Protein AF-X5V2D8-F1 (afdb_monomer_lite)

pLDDT: mean 76.4, std 17.8, range [39.47, 94.81]

Sequence (100 aa):
MTQAYIYGMTNAYSSIESGRERMASALIFIARNGHLPRAPIAVEGKDGLQFVDGSHRVVAWVTYREFTENQRKEVGAKEIDPAQAIWVVIQMSETDTDLT

Radius of gyration: 17.17 Å; chains: 1; bounding box: 41×34×56 Å

Secondary structure (DSSP, 8-state):
-HHHHHH----TTTT-THHHHHHHHHHHHHHHHSS-SS--EEEEETTEEEEEE-HHHHHHHHHHHT--HHHHHHTTPPPPPS----EEE----S------

Foldseek 3Di:
DLCCLVVVPDDPCNVPPCLVVLLVVLLLVCQAPQAGPDAFEWEQDPVGTDTPGCPSNVSSNVVNVPDDPVRSVVSVGDHHDPDYDHHYDYDDDPDDPDDD

Structure (mmCIF, N/CA/C/O backbone):
data_AF-X5V2D8-F1
#
_entry.id   AF-X5V2D8-F1
#
loop_
_atom_site.group_PDB
_atom_site.id
_atom_site.type_symbol
_atom_site.label_atom_id
_atom_site.label_alt_id
_atom_site.label_comp_id
_atom_site.label_asym_id
_atom_site.label_entity_id
_atom_site.label_seq_id
_atom_site.pdbx_PDB_ins_code
_atom_site.Cartn_x
_atom_site.Cartn_y
_atom_site.Cartn_z
_atom_site.occupancy
_atom_site.B_iso_or_equiv
_atom_site.auth_seq_id
_atom_site.auth_comp_id
_atom_site.auth_asym_id
_atom_site.auth_atom_id
_atom_site.pdbx_PDB_model_num
ATOM 1 N N . MET A 1 1 ? 11.806 8.166 -1.846 1.00 41.94 1 MET A N 1
ATOM 2 C CA . MET A 1 1 ? 10.428 8.428 -2.338 1.00 41.94 1 MET A CA 1
ATOM 3 C C . MET A 1 1 ? 9.362 8.181 -1.273 1.00 41.94 1 MET A C 1
ATOM 5 O O . MET A 1 1 ? 8.583 9.085 -1.017 1.00 41.94 1 MET A O 1
ATOM 9 N N . THR A 1 2 ? 9.357 7.031 -0.593 1.00 43.50 2 THR A N 1
ATOM 10 C 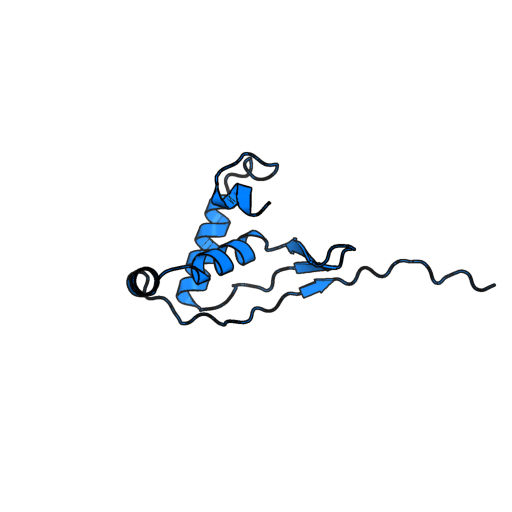CA . THR A 1 2 ? 8.403 6.702 0.490 1.00 43.50 2 THR A CA 1
ATOM 11 C C . THR A 1 2 ? 8.524 7.608 1.723 1.00 43.50 2 THR A C 1
ATOM 13 O O . THR A 1 2 ? 7.519 8.066 2.253 1.00 43.50 2 THR A O 1
ATOM 16 N N . GLN A 1 3 ? 9.753 7.967 2.118 1.00 39.47 3 GLN A N 1
ATOM 17 C CA . GLN A 1 3 ? 9.996 8.913 3.217 1.00 39.47 3 GLN A CA 1
ATOM 18 C C . GLN A 1 3 ? 9.405 10.310 2.969 1.00 39.47 3 GLN A C 1
ATOM 20 O O . GLN A 1 3 ? 8.971 10.956 3.909 1.00 39.47 3 GLN A O 1
ATOM 25 N N . ALA A 1 4 ? 9.335 10.783 1.724 1.00 44.28 4 ALA A N 1
ATOM 26 C CA . ALA A 1 4 ? 8.786 12.108 1.431 1.00 44.28 4 ALA A CA 1
ATOM 27 C C . ALA A 1 4 ? 7.270 12.186 1.684 1.00 44.28 4 ALA A C 1
ATOM 29 O O . ALA A 1 4 ? 6.783 13.187 2.200 1.00 44.28 4 ALA A O 1
ATOM 30 N N . TYR A 1 5 ? 6.538 11.103 1.400 1.00 44.88 5 TYR A N 1
ATOM 31 C CA . TYR A 1 5 ? 5.108 11.003 1.703 1.00 44.88 5 TYR A CA 1
ATOM 32 C C . TYR A 1 5 ? 4.830 10.878 3.204 1.00 44.88 5 TYR A C 1
ATOM 34 O O . TYR A 1 5 ? 3.862 11.454 3.689 1.00 44.88 5 TYR A O 1
ATOM 42 N N . ILE A 1 6 ? 5.684 10.150 3.930 1.00 50.56 6 ILE A N 1
ATOM 43 C CA . ILE A 1 6 ? 5.526 9.911 5.372 1.00 50.56 6 ILE A CA 1
ATOM 44 C C . ILE A 1 6 ? 5.959 11.134 6.200 1.00 50.56 6 ILE A C 1
ATOM 46 O O . ILE A 1 6 ? 5.298 11.470 7.177 1.00 50.56 6 ILE A O 1
ATOM 50 N N . TYR A 1 7 ? 7.029 11.827 5.799 1.00 50.12 7 TYR A N 1
ATOM 51 C CA . TYR A 1 7 ? 7.639 12.923 6.568 1.00 50.12 7 TYR A CA 1
ATOM 52 C C . TYR A 1 7 ? 7.377 14.325 5.997 1.00 50.12 7 TYR A C 1
ATOM 54 O O . TYR A 1 7 ? 7.932 15.299 6.495 1.00 50.12 7 TYR A O 1
ATOM 62 N N . GLY A 1 8 ? 6.563 14.457 4.944 1.00 43.75 8 GLY A N 1
ATOM 63 C CA . GLY A 1 8 ? 6.234 15.758 4.348 1.00 43.75 8 GLY A CA 1
ATOM 64 C C . GLY A 1 8 ? 7.420 16.482 3.701 1.00 43.75 8 GLY A C 1
ATOM 65 O O . GLY A 1 8 ? 7.360 17.693 3.507 1.00 43.75 8 GLY A O 1
ATOM 66 N N . MET A 1 9 ? 8.502 15.769 3.375 1.00 43.06 9 MET A N 1
ATOM 67 C CA . MET A 1 9 ? 9.669 16.360 2.719 1.00 43.06 9 MET A CA 1
ATOM 68 C C . MET A 1 9 ? 9.383 16.625 1.240 1.00 43.06 9 MET A C 1
ATOM 70 O O . MET A 1 9 ? 8.927 15.739 0.516 1.00 43.06 9 MET A O 1
ATOM 74 N N . THR A 1 10 ? 9.689 17.840 0.792 1.00 43.75 10 THR A N 1
ATOM 75 C CA . THR A 1 10 ? 9.474 18.305 -0.579 1.00 43.75 10 THR A CA 1
ATOM 76 C C . THR A 1 10 ? 10.232 17.424 -1.580 1.00 43.75 10 THR A C 1
ATOM 78 O O . THR A 1 10 ? 11.453 17.301 -1.511 1.00 43.75 10 THR A O 1
ATOM 81 N N . ASN A 1 11 ? 9.524 16.795 -2.519 1.00 51.06 11 ASN A N 1
ATOM 82 C CA . ASN A 1 11 ? 10.106 16.052 -3.642 1.00 51.06 11 ASN A CA 1
ATOM 83 C C . ASN A 1 11 ? 9.335 16.374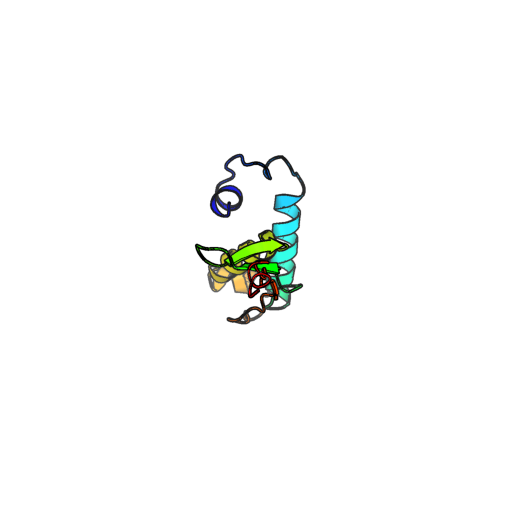 -4.937 1.00 51.06 11 ASN A C 1
ATOM 85 O O . ASN A 1 11 ? 8.345 17.095 -4.901 1.00 51.06 11 ASN A O 1
ATOM 89 N N . ALA A 1 12 ? 9.741 15.828 -6.088 1.00 43.47 12 ALA A N 1
ATOM 90 C CA . ALA A 1 12 ? 9.091 16.094 -7.383 1.00 43.47 12 ALA A CA 1
ATOM 91 C C . ALA A 1 12 ? 7.568 15.795 -7.442 1.00 43.47 12 ALA A C 1
ATOM 93 O O . ALA A 1 12 ? 6.916 16.156 -8.416 1.00 43.47 12 ALA A O 1
ATOM 94 N N . TYR A 1 13 ? 6.999 15.158 -6.412 1.00 43.28 13 TYR A N 1
ATOM 95 C CA . TYR A 1 13 ? 5.577 14.846 -6.268 1.00 43.28 13 TYR A CA 1
ATOM 96 C C . TYR A 1 13 ? 4.879 15.608 -5.128 1.00 43.28 13 TYR A C 1
ATOM 98 O O . TYR A 1 13 ? 3.655 15.540 -5.030 1.00 43.28 13 TYR A O 1
ATOM 106 N N . SER A 1 14 ? 5.601 16.353 -4.279 1.00 45.81 14 SER A N 1
ATOM 107 C CA . SER A 1 14 ? 4.991 17.214 -3.249 1.00 45.81 14 SER A CA 1
ATOM 108 C C . SER A 1 14 ? 4.329 18.464 -3.836 1.00 45.81 14 SER A C 1
ATOM 110 O O . SER A 1 14 ? 3.581 19.139 -3.142 1.00 45.81 14 SER A O 1
ATOM 112 N N . SER A 1 15 ? 4.590 18.765 -5.110 1.00 43.41 15 SER A N 1
ATOM 113 C CA . SER A 1 15 ? 3.873 19.763 -5.911 1.00 43.41 15 SER A CA 1
ATOM 114 C C . SER A 1 15 ? 2.524 19.260 -6.445 1.00 43.41 15 SER A C 1
ATOM 116 O O . SER A 1 15 ? 1.793 20.030 -7.060 1.00 43.41 15 SER A O 1
ATOM 118 N N . ILE A 1 16 ? 2.173 17.986 -6.225 1.00 52.19 16 ILE A N 1
ATOM 119 C CA . ILE A 1 16 ? 0.902 17.413 -6.669 1.00 52.19 16 ILE A CA 1
ATOM 120 C C . ILE A 1 16 ? -0.037 17.317 -5.464 1.00 52.19 16 ILE A C 1
ATOM 122 O O . ILE A 1 16 ? -0.010 16.337 -4.717 1.00 52.19 16 ILE A O 1
ATOM 126 N N . GLU A 1 17 ? -0.896 18.323 -5.307 1.00 52.62 17 GLU A N 1
ATOM 127 C CA . GLU A 1 17 ? -1.972 18.414 -4.301 1.00 52.62 17 GLU A CA 1
ATOM 128 C C . GLU A 1 17 ? -2.750 17.088 -4.113 1.00 52.62 17 GLU A C 1
ATOM 130 O O . GLU A 1 17 ? -3.050 16.683 -2.991 1.00 52.62 17 GLU A O 1
ATOM 135 N N . SER A 1 18 ? -2.953 16.313 -5.188 1.00 67.00 18 SER A N 1
ATOM 136 C CA . SER A 1 18 ? -3.687 15.035 -5.161 1.00 67.00 18 SER A CA 1
ATOM 137 C C . SER A 1 18 ? -2.919 13.832 -4.591 1.00 67.00 18 SER A C 1
ATOM 139 O O . SER A 1 18 ? -3.459 12.728 -4.500 1.00 67.00 18 SER A O 1
ATOM 141 N N . GLY A 1 19 ? -1.636 13.966 -4.238 1.00 69.38 19 GLY A N 1
ATOM 142 C CA . GLY A 1 19 ? -0.838 12.859 -3.695 1.00 69.38 19 GLY A CA 1
ATOM 143 C C . GLY A 1 19 ? -1.361 12.355 -2.346 1.00 69.38 19 GLY A C 1
ATOM 144 O O . GLY A 1 19 ? -1.550 11.150 -2.157 1.00 69.38 19 GLY A O 1
ATOM 145 N N . ARG A 1 20 ? -1.651 13.288 -1.432 1.00 77.38 20 ARG A N 1
ATOM 146 C CA . ARG A 1 20 ? -2.201 12.992 -0.101 1.00 77.38 20 ARG A CA 1
ATOM 147 C C . ARG A 1 20 ? -3.609 12.404 -0.200 1.00 77.38 20 ARG A C 1
ATOM 149 O O . ARG A 1 20 ? -3.898 11.407 0.455 1.00 77.38 20 ARG A O 1
ATOM 156 N N . GLU A 1 21 ? -4.454 12.973 -1.053 1.00 83.94 21 GLU A N 1
ATOM 157 C CA . GLU A 1 21 ? -5.828 12.505 -1.271 1.00 83.94 21 GLU A CA 1
ATOM 158 C C . GLU A 1 21 ? -5.867 11.090 -1.855 1.00 83.94 21 GLU A C 1
ATOM 160 O O . GLU A 1 21 ? -6.624 10.242 -1.382 1.00 83.94 21 GLU A O 1
ATOM 165 N N . ARG A 1 22 ? -4.997 10.788 -2.829 1.00 83.69 22 ARG A N 1
ATOM 166 C CA . ARG A 1 22 ? -4.880 9.439 -3.405 1.00 83.69 22 ARG A CA 1
ATOM 167 C C . ARG A 1 22 ? -4.426 8.406 -2.379 1.00 83.69 22 ARG A C 1
ATOM 169 O O . ARG A 1 22 ? -4.946 7.293 -2.375 1.00 83.69 22 ARG A O 1
ATOM 176 N N . MET A 1 23 ? -3.491 8.764 -1.498 1.00 85.75 23 MET A N 1
ATOM 177 C CA . MET A 1 23 ? -3.078 7.885 -0.401 1.00 85.75 23 MET A CA 1
ATOM 178 C C . MET A 1 23 ? -4.220 7.661 0.597 1.00 85.75 23 MET A C 1
ATOM 180 O O . MET A 1 23 ? -4.504 6.515 0.937 1.00 85.75 23 MET A O 1
ATOM 184 N N . ALA A 1 24 ? -4.898 8.727 1.035 1.00 86.75 24 ALA A N 1
ATOM 185 C CA . ALA A 1 24 ? -6.018 8.631 1.971 1.00 86.75 24 ALA A CA 1
ATOM 186 C C . ALA A 1 24 ? -7.162 7.775 1.402 1.00 86.75 24 ALA A C 1
ATOM 188 O O . ALA A 1 24 ? -7.683 6.896 2.084 1.00 86.75 24 ALA A O 1
ATOM 189 N N . SER A 1 25 ? -7.495 7.971 0.125 1.00 90.50 25 SER A N 1
ATOM 190 C CA . SER A 1 25 ? -8.492 7.168 -0.587 1.00 90.50 25 SER A CA 1
ATOM 191 C C . SER A 1 25 ? -8.101 5.686 -0.651 1.00 90.50 25 SER A C 1
ATOM 193 O O . SER A 1 25 ? -8.904 4.813 -0.311 1.00 90.50 25 SER A O 1
ATOM 195 N N . ALA A 1 26 ? -6.842 5.383 -0.994 1.00 91.69 26 ALA A N 1
ATOM 196 C CA . ALA A 1 26 ? -6.338 4.011 -0.992 1.00 91.69 26 ALA A CA 1
ATOM 197 C C . ALA A 1 26 ? -6.394 3.377 0.408 1.00 91.69 26 ALA A C 1
ATOM 199 O O . ALA A 1 26 ? -6.801 2.225 0.537 1.00 91.69 26 ALA A O 1
ATOM 200 N N . LEU A 1 27 ? -6.048 4.128 1.456 1.00 89.81 27 LEU A N 1
ATOM 201 C CA . LEU A 1 27 ? -6.091 3.656 2.840 1.00 89.81 27 LEU A CA 1
ATOM 202 C C . LEU A 1 27 ? -7.522 3.320 3.286 1.00 89.81 27 LEU A C 1
ATOM 204 O O . LEU A 1 27 ? -7.745 2.258 3.863 1.00 89.81 27 LEU A O 1
ATOM 208 N N . ILE A 1 28 ? -8.503 4.169 2.956 1.00 90.69 28 ILE A N 1
ATOM 209 C CA . ILE A 1 28 ? -9.927 3.903 3.230 1.00 90.69 28 ILE A CA 1
ATOM 210 C C . ILE A 1 28 ? -10.383 2.625 2.518 1.00 90.69 28 ILE A C 1
ATOM 212 O O . ILE A 1 28 ? -11.088 1.804 3.109 1.00 90.69 28 ILE A O 1
ATOM 216 N N . PHE A 1 29 ? -9.989 2.440 1.256 1.00 93.06 29 PHE A N 1
ATOM 217 C CA . PHE A 1 29 ? -10.326 1.226 0.517 1.00 93.06 29 PHE A CA 1
ATOM 218 C C . PHE A 1 29 ? -9.739 -0.019 1.191 1.00 93.06 29 PHE A C 1
ATOM 220 O O . PHE A 1 29 ? -10.462 -0.994 1.399 1.00 93.06 29 PHE A O 1
ATOM 227 N N . ILE A 1 30 ? -8.455 0.016 1.551 1.00 92.00 30 ILE A N 1
ATOM 228 C CA . ILE A 1 30 ? -7.752 -1.113 2.174 1.00 92.00 30 ILE A CA 1
ATOM 229 C C . ILE A 1 30 ? -8.384 -1.455 3.522 1.00 92.00 30 ILE A C 1
ATOM 231 O O . ILE A 1 30 ? -8.671 -2.621 3.766 1.00 92.00 30 ILE A O 1
ATOM 235 N N . ALA A 1 31 ? -8.696 -0.460 4.354 1.00 89.25 31 ALA A N 1
ATOM 236 C CA . ALA A 1 31 ? -9.362 -0.686 5.635 1.00 89.25 31 ALA A CA 1
ATOM 237 C C . ALA A 1 31 ? -10.698 -1.435 5.477 1.00 89.25 31 ALA A C 1
ATOM 239 O O . ALA A 1 31 ? -11.029 -2.310 6.273 1.00 89.25 31 ALA A O 1
ATOM 240 N N . ARG A 1 32 ? -11.457 -1.132 4.417 1.00 89.50 32 ARG A N 1
ATOM 241 C CA . ARG A 1 32 ? -12.775 -1.735 4.157 1.00 89.50 32 ARG A CA 1
ATOM 242 C C . ARG A 1 32 ? -12.719 -3.108 3.493 1.00 89.50 32 ARG A C 1
ATOM 244 O O . ARG A 1 32 ? -13.672 -3.875 3.624 1.00 89.50 32 ARG A O 1
ATOM 251 N N . ASN A 1 33 ? -11.655 -3.404 2.750 1.00 91.50 33 ASN A N 1
ATOM 252 C CA . ASN A 1 33 ? -11.604 -4.576 1.871 1.00 91.50 33 ASN A CA 1
ATOM 253 C C . ASN A 1 33 ? -10.484 -5.565 2.210 1.00 91.50 33 ASN A C 1
ATOM 255 O O . ASN A 1 33 ? -10.571 -6.716 1.804 1.00 91.50 33 ASN A O 1
ATOM 259 N N . GLY A 1 34 ? -9.463 -5.148 2.958 1.00 90.25 34 GLY A N 1
ATOM 260 C CA . GLY A 1 34 ? -8.316 -5.980 3.325 1.00 90.25 34 GLY A CA 1
ATOM 261 C C . GLY A 1 34 ? -7.255 -6.124 2.228 1.00 90.25 34 GLY A C 1
ATOM 262 O O . GLY A 1 34 ? -6.226 -6.743 2.465 1.00 90.25 34 GLY A O 1
ATOM 263 N N . HIS A 1 35 ? -7.453 -5.541 1.043 1.00 92.12 35 HIS A N 1
ATOM 264 C CA . HIS A 1 35 ? -6.529 -5.668 -0.088 1.00 92.12 35 HIS A CA 1
ATOM 265 C C . HIS A 1 35 ? -6.402 -4.368 -0.891 1.00 92.12 35 HIS A C 1
ATOM 267 O O . HIS A 1 35 ? -7.181 -3.422 -0.733 1.00 92.12 35 HIS A O 1
ATOM 273 N N . LEU A 1 36 ? -5.409 -4.318 -1.780 1.00 93.31 36 LEU A N 1
ATOM 274 C CA . LEU A 1 36 ? -5.208 -3.205 -2.700 1.00 93.31 36 LEU A CA 1
ATOM 275 C C . LEU A 1 36 ? -6.358 -3.115 -3.721 1.00 93.31 36 LEU A C 1
ATOM 277 O O . LEU A 1 36 ? -6.798 -4.142 -4.238 1.00 93.31 36 LEU A O 1
ATOM 281 N N . PRO A 1 37 ? -6.811 -1.904 -4.099 1.00 90.75 37 PRO A N 1
ATOM 282 C CA . PRO A 1 37 ? -7.888 -1.735 -5.084 1.00 90.75 37 PRO A CA 1
ATOM 283 C C . PRO A 1 37 ? -7.512 -2.216 -6.493 1.00 90.75 37 PRO A C 1
ATOM 285 O O . PRO A 1 37 ? -8.380 -2.550 -7.293 1.00 90.75 37 PRO A O 1
ATOM 288 N N . ARG A 1 38 ? -6.214 -2.241 -6.809 1.00 92.94 38 ARG A N 1
ATOM 289 C CA . ARG A 1 38 ? -5.642 -2.800 -8.038 1.00 92.94 38 ARG A CA 1
ATOM 290 C C . ARG A 1 38 ? -4.174 -3.132 -7.781 1.00 92.94 38 ARG A C 1
ATOM 292 O O . ARG A 1 38 ? -3.536 -2.430 -6.990 1.00 92.94 38 ARG A O 1
ATOM 299 N N . ALA A 1 39 ? -3.637 -4.132 -8.478 1.00 93.75 39 ALA A N 1
ATOM 300 C CA . ALA A 1 39 ? -2.214 -4.462 -8.429 1.00 93.75 39 ALA A CA 1
ATOM 301 C C . ALA A 1 39 ? -1.348 -3.239 -8.825 1.00 93.75 39 ALA A C 1
ATOM 303 O O . ALA A 1 39 ? -1.696 -2.536 -9.786 1.00 93.75 39 ALA A O 1
ATOM 304 N N . PRO A 1 40 ? -0.271 -2.923 -8.085 1.00 94.25 40 PRO A N 1
ATOM 305 C CA . PRO A 1 40 ? 0.753 -1.977 -8.518 1.00 94.25 40 PRO A CA 1
ATOM 306 C C . PRO A 1 40 ? 1.524 -2.536 -9.713 1.00 94.25 40 PRO A C 1
ATOM 308 O O . PRO A 1 40 ? 1.559 -3.751 -9.917 1.00 94.25 40 PRO A O 1
ATOM 311 N N . ILE A 1 41 ? 2.177 -1.649 -10.459 1.00 93.19 41 ILE A N 1
ATOM 312 C CA . ILE A 1 41 ? 3.061 -2.033 -11.558 1.00 93.19 41 ILE A CA 1
ATOM 313 C C . ILE A 1 41 ? 4.493 -1.719 -11.156 1.00 93.19 41 ILE A C 1
ATOM 315 O O . ILE A 1 41 ? 4.804 -0.584 -10.784 1.00 93.19 41 ILE A O 1
ATOM 319 N N . ALA A 1 42 ? 5.353 -2.723 -11.250 1.00 92.94 42 ALA A N 1
ATOM 320 C CA . ALA A 1 42 ? 6.782 -2.590 -11.061 1.00 92.94 42 ALA A CA 1
ATOM 321 C C . ALA A 1 42 ? 7.535 -3.000 -12.326 1.00 92.94 42 ALA A C 1
ATOM 323 O O . ALA A 1 42 ? 7.068 -3.824 -13.110 1.00 92.94 42 ALA A O 1
ATOM 324 N N . VAL A 1 43 ? 8.715 -2.425 -12.501 1.00 91.00 43 VAL A N 1
ATOM 325 C CA . VAL A 1 43 ? 9.726 -2.896 -13.445 1.00 91.00 43 VAL A CA 1
ATOM 326 C C . VAL A 1 43 ? 10.850 -3.545 -12.652 1.00 91.00 43 VAL A C 1
ATOM 328 O O . VAL A 1 43 ? 11.178 -3.093 -11.549 1.00 91.00 43 VAL A O 1
ATOM 331 N N . GLU A 1 44 ? 11.427 -4.609 -13.194 1.00 88.06 44 GLU A N 1
ATOM 332 C CA . GLU A 1 44 ? 12.648 -5.184 -12.640 1.00 88.06 44 GLU A CA 1
ATOM 333 C C . GLU A 1 44 ? 13.853 -4.363 -13.110 1.00 88.06 44 GLU A C 1
ATOM 335 O O . GLU A 1 44 ? 14.094 -4.211 -14.305 1.00 88.06 44 GLU A O 1
ATOM 340 N N . GLY A 1 45 ? 14.578 -3.781 -12.156 1.00 81.62 45 GLY A N 1
ATOM 341 C CA . GLY A 1 45 ? 15.833 -3.078 -12.391 1.00 81.62 45 GLY A CA 1
ATOM 342 C C . GLY A 1 45 ? 17.010 -3.803 -11.741 1.00 81.62 45 GLY A C 1
ATOM 343 O O . GLY A 1 45 ? 16.842 -4.790 -11.028 1.00 81.62 45 GLY A O 1
ATOM 344 N N . LYS A 1 46 ? 18.221 -3.268 -11.936 1.00 79.44 46 LYS A N 1
ATOM 345 C CA . LYS A 1 46 ? 19.465 -3.851 -11.393 1.00 79.44 46 LYS A CA 1
ATOM 346 C C . LYS A 1 46 ? 19.464 -4.002 -9.865 1.00 79.44 46 LYS A C 1
ATOM 348 O O . LYS A 1 46 ? 20.064 -4.938 -9.353 1.00 79.44 46 LYS A O 1
ATOM 353 N N . ASP A 1 47 ? 18.768 -3.107 -9.166 1.00 83.56 47 ASP A N 1
ATOM 354 C CA . ASP A 1 47 ? 18.710 -3.056 -7.698 1.00 83.56 47 ASP A CA 1
ATOM 355 C C . ASP A 1 47 ? 17.402 -3.644 -7.128 1.00 83.56 47 ASP A C 1
ATOM 357 O O . ASP A 1 47 ? 17.076 -3.439 -5.958 1.00 83.56 47 ASP A O 1
ATOM 361 N N . GLY A 1 48 ? 16.621 -4.346 -7.958 1.00 85.69 48 GLY A N 1
ATOM 362 C CA . GLY A 1 48 ? 15.332 -4.938 -7.597 1.00 85.69 48 GLY A CA 1
ATOM 363 C C . GLY A 1 48 ? 14.131 -4.242 -8.240 1.00 85.69 48 GLY A C 1
ATOM 364 O O . GLY A 1 48 ? 14.236 -3.596 -9.284 1.00 85.69 48 GLY A O 1
ATOM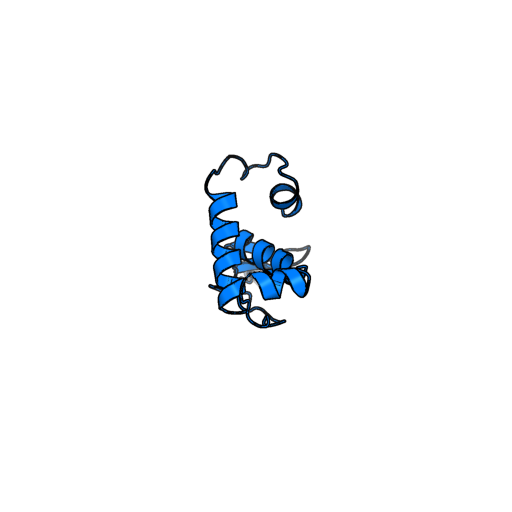 365 N N . LEU A 1 49 ? 12.955 -4.400 -7.625 1.00 87.19 49 LEU A N 1
ATOM 366 C CA . LEU A 1 49 ? 11.692 -3.901 -8.173 1.00 87.19 49 LEU A CA 1
ATOM 367 C C . LEU A 1 49 ? 11.522 -2.394 -7.954 1.00 87.19 49 LEU A C 1
ATOM 369 O O . LEU A 1 49 ? 11.551 -1.904 -6.824 1.00 87.19 49 LEU A O 1
ATOM 373 N N . GLN A 1 50 ? 11.248 -1.669 -9.036 1.00 89.00 50 GLN A N 1
ATOM 374 C CA . GLN A 1 50 ? 10.908 -0.249 -9.004 1.00 89.00 50 GLN A CA 1
ATOM 375 C C . GLN A 1 50 ? 9.448 -0.052 -9.409 1.00 89.00 50 GLN A C 1
ATOM 377 O O . GLN A 1 50 ? 9.050 -0.393 -10.520 1.00 89.00 50 GLN A O 1
ATOM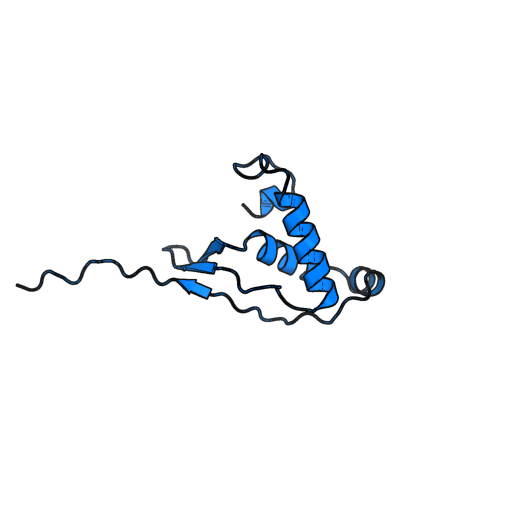 382 N N . PHE A 1 51 ? 8.633 0.513 -8.517 1.00 89.00 51 PHE A N 1
ATOM 383 C CA . PHE A 1 51 ? 7.231 0.803 -8.824 1.00 89.00 51 PHE A CA 1
ATOM 384 C C . PHE A 1 51 ? 7.108 1.985 -9.789 1.00 89.00 51 PHE A C 1
ATOM 386 O O . PHE A 1 51 ? 7.508 3.103 -9.460 1.00 89.00 51 PHE A O 1
ATOM 393 N N . VAL A 1 52 ? 6.500 1.735 -10.949 1.00 90.06 52 VAL A N 1
ATOM 394 C CA . VAL A 1 52 ? 6.195 2.746 -11.977 1.00 90.06 52 VAL A CA 1
ATOM 395 C C . VAL A 1 52 ? 4.746 3.228 -11.898 1.00 90.06 52 VAL A C 1
ATOM 397 O O . VAL A 1 52 ? 4.451 4.353 -12.289 1.00 90.06 52 VAL A O 1
ATOM 400 N N . ASP A 1 53 ? 3.847 2.418 -11.329 1.00 89.81 53 ASP A N 1
ATOM 401 C CA . ASP A 1 53 ? 2.481 2.817 -10.986 1.00 89.81 53 ASP A CA 1
ATOM 402 C C . ASP A 1 53 ? 2.036 2.194 -9.655 1.00 89.81 53 ASP A C 1
ATOM 404 O O . ASP A 1 53 ? 2.394 1.073 -9.294 1.00 89.81 53 ASP A O 1
ATOM 408 N N . GLY A 1 54 ? 1.197 2.927 -8.925 1.00 90.69 54 GLY A N 1
ATOM 409 C CA . GLY A 1 54 ? 0.581 2.446 -7.694 1.00 90.69 54 GLY A CA 1
ATOM 410 C C . GLY A 1 54 ? 1.425 2.615 -6.437 1.00 90.69 54 GLY A C 1
ATOM 411 O O . GLY A 1 54 ? 1.045 2.089 -5.396 1.00 90.69 54 GLY A O 1
ATOM 412 N N . SER A 1 55 ? 2.503 3.399 -6.467 1.00 90.44 55 SER A N 1
ATOM 413 C CA . SER A 1 55 ? 3.359 3.618 -5.291 1.00 90.44 55 SER A CA 1
ATOM 414 C C . SER A 1 55 ? 2.574 4.127 -4.073 1.00 90.44 55 SER A C 1
ATOM 416 O O . SER A 1 55 ? 2.771 3.638 -2.969 1.00 90.44 55 SER A O 1
ATOM 418 N N . HIS A 1 56 ? 1.602 5.027 -4.257 1.00 88.44 56 HIS A N 1
ATOM 419 C CA . HIS A 1 56 ? 0.731 5.502 -3.169 1.00 88.44 56 HIS A CA 1
ATOM 420 C C . HIS A 1 56 ? -0.149 4.391 -2.563 1.00 88.44 56 HIS A C 1
ATOM 422 O O . HIS A 1 56 ? -0.413 4.417 -1.364 1.00 88.44 56 HIS A O 1
ATOM 428 N N . ARG A 1 57 ? -0.575 3.403 -3.366 1.00 92.12 57 ARG A N 1
ATOM 429 C CA . ARG A 1 57 ? -1.330 2.226 -2.900 1.00 92.12 57 ARG A CA 1
ATOM 430 C C . ARG A 1 57 ? -0.444 1.323 -2.047 1.00 92.12 57 ARG A C 1
ATOM 432 O O . ARG A 1 57 ? -0.862 0.909 -0.972 1.00 92.12 57 ARG A O 1
ATOM 439 N N . VAL A 1 58 ? 0.788 1.078 -2.498 1.00 91.69 58 VAL A N 1
ATOM 440 C CA . VAL A 1 58 ? 1.786 0.306 -1.740 1.00 91.69 58 VAL A CA 1
ATOM 441 C C . VAL A 1 58 ? 2.078 0.983 -0.404 1.00 91.69 58 VAL A C 1
ATOM 443 O O . VAL A 1 58 ? 2.017 0.335 0.636 1.00 91.69 58 VAL A O 1
ATOM 446 N N . VAL A 1 59 ? 2.321 2.298 -0.414 1.00 90.00 59 VAL A N 1
ATOM 447 C CA . VAL A 1 59 ? 2.553 3.065 0.817 1.00 90.00 59 VAL A CA 1
ATOM 448 C C . VAL A 1 59 ? 1.346 2.984 1.749 1.00 90.00 59 VAL A C 1
ATOM 450 O O . VAL A 1 59 ? 1.528 2.676 2.920 1.00 90.00 59 VAL A O 1
ATOM 453 N N . ALA A 1 60 ? 0.122 3.174 1.247 1.00 90.19 60 ALA A N 1
ATOM 454 C CA . ALA A 1 60 ? -1.088 3.056 2.062 1.00 90.19 60 ALA A CA 1
ATOM 455 C C . ALA A 1 60 ? -1.237 1.666 2.709 1.00 90.19 60 ALA A C 1
ATOM 457 O O . ALA A 1 60 ? -1.604 1.577 3.879 1.00 90.19 60 ALA A O 1
ATOM 458 N N . TRP A 1 61 ? -0.917 0.591 1.983 1.00 90.19 61 TRP A N 1
ATOM 459 C CA . TRP A 1 61 ? -0.969 -0.773 2.516 1.00 90.19 61 TRP A CA 1
ATOM 460 C C . TRP A 1 61 ? 0.067 -1.011 3.609 1.00 90.19 61 TRP A C 1
ATOM 462 O O . TRP A 1 61 ? -0.285 -1.516 4.67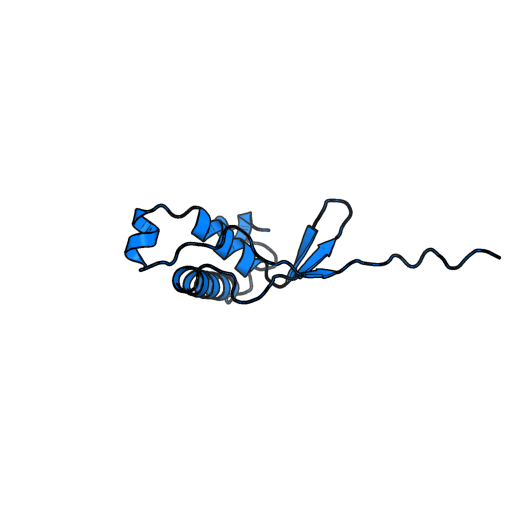2 1.00 90.19 61 TRP A O 1
ATOM 472 N N . VAL A 1 62 ? 1.316 -0.586 3.390 1.00 89.31 62 VAL A N 1
ATOM 473 C CA . VAL A 1 62 ? 2.367 -0.666 4.415 1.00 89.31 62 VAL A CA 1
ATOM 474 C C . VAL A 1 62 ? 1.960 0.141 5.647 1.00 89.31 62 VAL A C 1
ATOM 476 O O . VAL A 1 62 ? 1.972 -0.391 6.749 1.00 89.31 62 VAL A O 1
ATOM 479 N N . THR A 1 63 ? 1.508 1.386 5.473 1.00 87.31 63 THR A N 1
ATOM 480 C CA . THR A 1 63 ? 1.048 2.232 6.584 1.00 87.31 63 THR A CA 1
ATOM 481 C C . THR A 1 63 ? -0.075 1.574 7.381 1.00 87.31 63 THR A C 1
ATOM 483 O O . THR A 1 63 ? -0.027 1.566 8.606 1.00 87.31 63 THR A O 1
ATOM 486 N N . TYR A 1 64 ? -1.073 1.000 6.712 1.00 85.75 64 TYR A N 1
ATOM 487 C CA . TYR A 1 64 ? -2.187 0.355 7.398 1.00 85.75 64 TYR A CA 1
ATOM 488 C C . TYR A 1 64 ? -1.772 -0.959 8.092 1.00 85.75 64 TYR A C 1
ATOM 490 O O . TYR A 1 64 ? -2.325 -1.305 9.138 1.00 85.75 64 TYR A O 1
ATOM 498 N N . ARG A 1 65 ? -0.785 -1.701 7.567 1.00 84.56 65 ARG A N 1
ATOM 499 C CA . ARG A 1 65 ? -0.242 -2.888 8.255 1.00 84.56 65 ARG A CA 1
ATOM 500 C C . ARG A 1 65 ? 0.365 -2.547 9.610 1.00 84.56 65 ARG A C 1
ATOM 502 O O . ARG A 1 65 ? 0.141 -3.297 10.559 1.00 84.56 65 ARG A O 1
ATOM 509 N N . GLU A 1 66 ? 1.020 -1.397 9.700 1.00 86.12 66 GLU A N 1
ATOM 510 C CA . GLU A 1 66 ? 1.616 -0.879 10.934 1.00 86.12 66 GLU A CA 1
ATOM 511 C C . GLU A 1 66 ? 0.586 -0.314 11.930 1.00 86.12 66 GLU A C 1
ATOM 513 O O . GLU A 1 66 ? 0.949 0.057 13.045 1.00 86.12 66 GLU A O 1
ATOM 518 N N . PHE A 1 67 ? -0.707 -0.246 11.578 1.00 84.69 67 PHE A N 1
ATOM 519 C CA . PHE A 1 67 ? -1.731 0.172 12.537 1.00 84.69 67 PHE A CA 1
ATOM 520 C C . PHE A 1 67 ? -1.823 -0.815 13.699 1.00 84.69 67 PHE A C 1
ATOM 522 O O . PHE A 1 67 ? -1.764 -2.033 13.531 1.00 84.69 67 PHE A O 1
ATOM 529 N N . THR A 1 68 ? -2.040 -0.280 14.893 1.00 84.19 68 THR A N 1
ATOM 530 C CA . THR A 1 68 ? -2.345 -1.077 16.081 1.00 84.19 68 THR A CA 1
ATOM 531 C C . THR A 1 68 ? -3.726 -1.723 15.963 1.00 84.19 68 THR A C 1
ATOM 533 O O . THR A 1 68 ? -4.586 -1.292 15.189 1.00 84.19 68 THR A O 1
ATOM 536 N N . GLU A 1 69 ? -3.976 -2.753 16.770 1.00 81.00 69 GLU A N 1
ATOM 537 C CA . GLU A 1 69 ? -5.291 -3.399 16.827 1.00 81.00 69 GLU A CA 1
ATOM 538 C C . GLU A 1 69 ? -6.406 -2.410 17.208 1.00 81.00 69 GLU A C 1
ATOM 540 O O . GLU A 1 69 ? -7.493 -2.456 16.635 1.00 81.00 69 GLU A O 1
ATOM 545 N N . ASN A 1 70 ? -6.116 -1.459 18.102 1.00 83.69 70 ASN A N 1
ATOM 546 C CA . ASN A 1 70 ? -7.063 -0.415 18.503 1.00 83.69 70 ASN A CA 1
ATOM 547 C C . ASN A 1 70 ? -7.428 0.504 17.327 1.00 83.69 70 ASN A C 1
ATOM 549 O O . ASN A 1 70 ? -8.608 0.703 17.056 1.00 83.69 70 ASN A O 1
ATOM 553 N N . GLN A 1 71 ? -6.435 0.976 16.566 1.00 82.88 71 GLN A N 1
ATOM 554 C CA . GLN A 1 71 ? -6.670 1.814 15.380 1.00 82.88 71 GLN A CA 1
ATOM 555 C C . GLN A 1 71 ? -7.484 1.084 14.303 1.00 82.88 71 GLN A C 1
ATOM 557 O O . GLN A 1 71 ? -8.327 1.686 13.641 1.00 82.88 71 GLN A O 1
ATOM 562 N N . ARG A 1 72 ? -7.266 -0.226 14.128 1.00 79.25 72 ARG A N 1
ATOM 563 C CA . ARG A 1 72 ? -8.061 -1.041 13.195 1.00 79.25 72 ARG A CA 1
ATOM 564 C C . ARG A 1 72 ? -9.501 -1.244 13.681 1.00 79.25 72 ARG A C 1
ATOM 566 O O . ARG A 1 72 ? -10.427 -1.175 12.875 1.00 79.25 72 ARG A O 1
ATOM 573 N N . LYS A 1 73 ? -9.718 -1.431 14.987 1.00 79.62 73 LYS A N 1
ATOM 574 C CA . LYS A 1 73 ? -11.069 -1.548 15.567 1.00 79.62 73 LYS A CA 1
ATOM 575 C C . LYS A 1 73 ? -11.891 -0.273 15.380 1.00 79.62 73 LYS A C 1
ATOM 577 O O . LYS A 1 73 ? -13.051 -0.366 14.988 1.00 79.62 73 LYS A O 1
ATOM 582 N N . GLU A 1 74 ? -11.292 0.898 15.591 1.00 79.00 74 GLU A N 1
ATOM 583 C CA . GLU A 1 74 ? -11.972 2.197 15.449 1.00 79.00 74 GLU A CA 1
ATOM 584 C C . GLU A 1 74 ? -12.521 2.445 14.039 1.00 79.00 74 GLU A C 1
ATOM 586 O O . GLU A 1 74 ? -13.564 3.076 13.884 1.00 79.00 74 GLU A O 1
ATOM 591 N N . VAL A 1 75 ? -11.857 1.917 13.007 1.00 73.31 75 VAL A N 1
ATOM 592 C CA . VAL A 1 75 ? -12.263 2.119 11.607 1.00 73.31 75 VAL A CA 1
ATOM 593 C C . VAL A 1 75 ? -13.065 0.945 11.026 1.00 73.31 75 VAL A C 1
ATOM 595 O O . VAL A 1 75 ? -13.314 0.917 9.820 1.00 73.31 75 VAL A O 1
ATOM 598 N N . GLY A 1 76 ? -13.496 -0.008 11.868 1.00 73.12 76 GLY A N 1
ATOM 599 C CA . GLY A 1 76 ? -14.303 -1.168 11.460 1.00 73.12 76 GLY A CA 1
ATOM 600 C C . GLY A 1 76 ? -13.586 -2.064 10.450 1.00 73.12 76 GLY A C 1
ATOM 601 O O . GLY A 1 76 ? -14.195 -2.568 9.505 1.00 73.12 76 GLY A O 1
ATOM 602 N N . ALA A 1 77 ? -12.270 -2.165 10.595 1.00 73.81 77 ALA A N 1
ATOM 603 C CA . ALA A 1 77 ? -11.404 -2.585 9.519 1.00 73.81 77 ALA A CA 1
ATOM 604 C C . ALA A 1 77 ? -11.361 -4.107 9.344 1.00 73.81 77 ALA A C 1
ATOM 606 O O . ALA A 1 77 ? -11.395 -4.861 10.318 1.00 73.81 77 ALA A O 1
ATOM 607 N N . LYS A 1 78 ? -11.257 -4.563 8.094 1.00 77.69 78 LYS A N 1
ATOM 608 C CA . LYS A 1 78 ? -11.108 -5.988 7.787 1.00 77.69 78 LYS A CA 1
ATOM 609 C C . LYS A 1 78 ? -9.690 -6.476 8.070 1.00 77.69 78 LYS A C 1
ATOM 611 O O . LYS A 1 78 ? -8.727 -5.700 8.065 1.00 77.69 78 LYS A O 1
ATOM 616 N N . GLU A 1 79 ? -9.579 -7.787 8.276 1.00 83.12 79 GLU A N 1
ATOM 617 C CA . GLU A 1 79 ? -8.296 -8.481 8.246 1.00 83.12 79 GLU A CA 1
ATOM 618 C C . GLU A 1 79 ? -7.600 -8.209 6.908 1.00 83.12 79 GLU A C 1
ATOM 620 O O . GLU A 1 79 ? -8.242 -8.161 5.855 1.00 83.12 79 GLU A O 1
ATOM 625 N N . ILE A 1 80 ? -6.295 -7.949 6.968 1.00 83.94 80 ILE A N 1
ATOM 626 C CA . ILE A 1 80 ? -5.510 -7.645 5.779 1.00 83.94 80 ILE A CA 1
ATOM 627 C C . ILE A 1 80 ? -5.062 -8.944 5.124 1.00 83.94 80 ILE A C 1
ATOM 629 O O . ILE A 1 80 ? -4.601 -9.855 5.809 1.00 83.94 80 ILE A O 1
ATOM 633 N N . ASP A 1 81 ? -5.114 -8.990 3.799 1.00 85.62 81 ASP A N 1
ATOM 634 C CA . ASP A 1 81 ? -4.426 -10.029 3.052 1.00 85.62 81 ASP A CA 1
ATOM 635 C C . ASP A 1 81 ? -2.907 -9.776 3.154 1.00 85.62 81 ASP A C 1
ATOM 637 O O . ASP A 1 81 ? -2.422 -8.720 2.707 1.00 85.62 81 ASP A O 1
ATOM 641 N N . PRO A 1 82 ? -2.148 -10.699 3.781 1.00 84.31 82 PRO A N 1
ATOM 642 C CA . PRO A 1 82 ? -0.715 -10.536 3.996 1.00 84.31 82 PRO A CA 1
ATOM 643 C C . PRO A 1 82 ? 0.081 -10.508 2.687 1.00 84.31 82 PRO A C 1
ATOM 645 O O . PRO A 1 82 ? 1.220 -10.033 2.690 1.00 84.31 82 PRO A O 1
ATOM 648 N N . ALA A 1 83 ? -0.501 -10.977 1.582 1.00 88.56 83 ALA A N 1
ATOM 649 C CA . ALA A 1 83 ? 0.089 -10.944 0.257 1.00 88.56 83 ALA A CA 1
ATOM 650 C C . ALA A 1 83 ? -0.698 -9.993 -0.651 1.00 88.56 83 ALA A C 1
ATOM 652 O O . ALA A 1 83 ? -1.913 -9.881 -0.577 1.00 88.56 83 ALA A O 1
ATOM 653 N N . GLN A 1 84 ? -0.006 -9.275 -1.532 1.00 90.75 84 GLN A N 1
ATOM 654 C CA . GLN A 1 84 ? -0.652 -8.438 -2.540 1.00 90.75 84 GLN A CA 1
ATOM 655 C C . GLN A 1 84 ? -0.014 -8.723 -3.890 1.00 90.75 84 GLN A C 1
ATOM 657 O O . GLN A 1 84 ? 1.211 -8.770 -4.006 1.00 90.75 84 GLN A O 1
ATOM 662 N N . ALA A 1 85 ? -0.843 -8.898 -4.916 1.00 92.81 85 ALA A N 1
ATOM 663 C CA . ALA A 1 85 ? -0.350 -9.081 -6.271 1.00 92.81 85 ALA A CA 1
ATOM 664 C C . ALA A 1 85 ? 0.358 -7.810 -6.764 1.00 92.81 85 ALA A C 1
ATOM 666 O O . ALA A 1 85 ? -0.143 -6.696 -6.591 1.00 92.81 85 ALA A O 1
ATOM 667 N N . ILE A 1 86 ? 1.498 -7.996 -7.426 1.00 92.12 86 ILE A N 1
ATOM 668 C CA . ILE A 1 86 ? 2.243 -6.953 -8.134 1.00 92.12 86 ILE A CA 1
ATOM 669 C C . ILE A 1 86 ? 2.387 -7.415 -9.578 1.00 92.12 86 ILE A C 1
ATOM 671 O O . ILE A 1 86 ? 2.736 -8.568 -9.829 1.00 92.12 86 ILE A O 1
ATOM 675 N N . TRP A 1 87 ? 2.110 -6.527 -10.529 1.00 94.81 87 TRP A N 1
ATOM 676 C CA . TRP A 1 87 ? 2.392 -6.795 -11.931 1.00 94.81 87 TRP A CA 1
ATOM 677 C C . TRP A 1 87 ? 3.823 -6.361 -12.241 1.00 94.81 87 TRP A C 1
ATOM 679 O O . TRP A 1 87 ? 4.172 -5.199 -12.023 1.00 94.81 87 TRP A O 1
ATOM 689 N N . VAL A 1 88 ? 4.651 -7.294 -12.709 1.00 91.00 88 VAL A N 1
ATOM 690 C CA . VAL A 1 88 ? 6.057 -7.037 -13.034 1.00 91.00 88 VAL A CA 1
ATOM 691 C C . VAL A 1 88 ? 6.220 -7.011 -14.546 1.00 91.00 88 VAL A C 1
ATOM 693 O O . VAL A 1 88 ? 5.879 -7.975 -15.229 1.00 91.00 88 VAL A O 1
ATOM 696 N N . VAL A 1 89 ? 6.741 -5.901 -15.061 1.00 86.94 89 VAL A N 1
ATOM 697 C CA . VAL A 1 89 ? 7.142 -5.773 -16.461 1.00 86.94 89 VAL A CA 1
ATOM 698 C C . VAL A 1 89 ? 8.606 -6.169 -16.569 1.00 86.94 89 VAL A C 1
ATOM 700 O O . VAL A 1 89 ? 9.475 -5.523 -15.982 1.00 86.94 89 VAL A O 1
ATOM 703 N N . ILE A 1 90 ? 8.865 -7.234 -17.324 1.00 77.50 90 ILE A N 1
ATOM 704 C CA . ILE A 1 90 ? 10.218 -7.684 -17.642 1.00 77.50 90 ILE A CA 1
ATOM 705 C C . ILE A 1 90 ? 10.688 -6.873 -18.844 1.00 77.50 90 ILE A C 1
ATOM 707 O O . ILE A 1 90 ? 10.122 -6.971 -19.935 1.00 77.50 90 ILE A O 1
ATOM 711 N N . GLN A 1 91 ? 11.705 -6.044 -18.637 1.00 65.81 91 GLN A N 1
ATOM 712 C CA . GLN A 1 91 ? 12.321 -5.286 -19.713 1.00 65.81 91 GLN A CA 1
ATOM 713 C C . GLN A 1 91 ? 13.300 -6.221 -20.434 1.00 65.81 91 GLN A C 1
ATOM 715 O O . GLN A 1 91 ? 14.407 -6.453 -19.959 1.00 65.81 91 GLN A O 1
ATOM 720 N N . MET A 1 92 ? 12.875 -6.820 -21.550 1.00 58.81 92 MET A N 1
ATOM 721 C CA . MET A 1 92 ? 13.791 -7.587 -22.397 1.00 58.81 92 MET A CA 1
ATOM 722 C C . MET A 1 92 ? 14.809 -6.613 -22.997 1.00 58.81 92 MET A C 1
ATOM 724 O O . MET A 1 92 ? 14.429 -5.688 -23.714 1.00 58.81 92 MET A O 1
ATOM 728 N N . SER A 1 93 ? 16.091 -6.778 -22.674 1.00 56.28 93 SER A N 1
ATOM 729 C CA . SER A 1 93 ? 17.157 -6.056 -23.363 1.00 56.28 93 SER A CA 1
ATOM 730 C C . SER A 1 93 ? 17.290 -6.609 -24.780 1.00 56.28 93 SER A C 1
ATOM 732 O O . SER A 1 93 ? 17.501 -7.809 -24.951 1.00 56.28 93 SER A O 1
ATOM 734 N N . GLU A 1 94 ? 17.184 -5.744 -25.788 1.00 56.25 94 GLU A N 1
ATOM 735 C CA . GLU A 1 94 ? 17.544 -6.049 -27.176 1.00 56.25 94 GLU A CA 1
ATOM 736 C C . GLU A 1 94 ? 19.064 -6.246 -27.285 1.00 56.25 94 GLU A C 1
ATOM 738 O O . GLU A 1 94 ? 19.805 -5.362 -27.700 1.00 56.25 94 GLU A O 1
ATOM 743 N N . THR A 1 95 ? 19.551 -7.404 -26.860 1.00 52.41 95 THR A N 1
ATOM 744 C CA . THR A 1 95 ? 20.907 -7.883 -27.142 1.00 52.41 95 THR A CA 1
ATOM 745 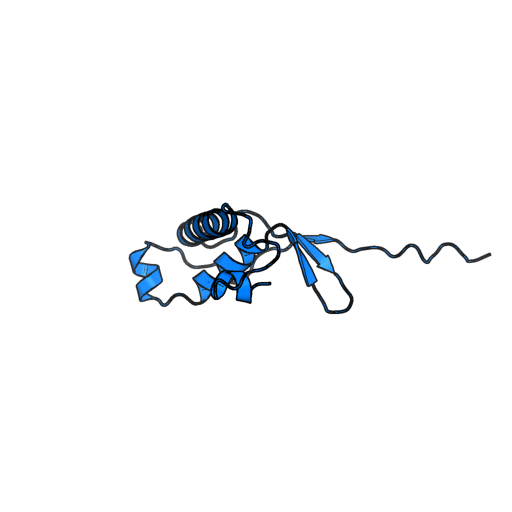C C . THR A 1 95 ? 20.832 -9.387 -27.349 1.00 52.41 95 THR A C 1
ATOM 747 O O . THR A 1 95 ? 21.263 -10.140 -26.490 1.00 52.41 95 THR A O 1
ATOM 750 N N . ASP A 1 96 ? 20.204 -9.806 -28.448 1.00 52.34 96 ASP A N 1
ATOM 751 C CA . ASP A 1 96 ? 20.326 -11.165 -29.009 1.00 52.34 96 ASP A CA 1
ATOM 752 C C . ASP A 1 96 ? 20.068 -11.168 -30.533 1.00 52.34 96 ASP A C 1
ATOM 754 O O . ASP A 1 96 ? 19.595 -12.134 -31.127 1.00 52.34 96 ASP A O 1
ATOM 758 N N . THR A 1 97 ? 20.408 -10.067 -31.205 1.00 50.94 97 THR A N 1
ATOM 759 C CA . THR A 1 97 ? 20.588 -10.031 -32.662 1.00 50.94 97 THR A CA 1
ATOM 760 C C . THR A 1 97 ? 22.007 -9.582 -32.940 1.00 50.94 97 THR A C 1
ATOM 762 O O . THR A 1 97 ? 22.227 -8.407 -33.184 1.00 50.94 97 THR A O 1
ATOM 765 N N . ASP A 1 98 ? 22.953 -10.507 -32.793 1.00 50.72 98 ASP A N 1
ATOM 766 C CA . ASP A 1 98 ? 24.196 -10.553 -33.573 1.00 50.72 98 ASP A CA 1
ATOM 767 C C . ASP A 1 98 ? 24.873 -11.913 -33.332 1.00 50.72 98 ASP A C 1
ATOM 769 O O . ASP A 1 98 ? 25.830 -12.065 -32.576 1.00 50.72 98 ASP A O 1
ATOM 773 N N . LEU A 1 99 ? 24.322 -12.940 -33.981 1.00 48.78 99 LEU A N 1
ATOM 774 C CA . LEU A 1 99 ? 25.055 -14.153 -34.333 1.00 48.78 99 LEU A CA 1
ATOM 775 C C . LEU A 1 99 ? 25.007 -14.276 -35.858 1.00 48.78 99 LEU A C 1
ATOM 777 O O . LEU A 1 99 ? 24.147 -14.958 -36.416 1.00 48.78 99 LEU A O 1
ATOM 781 N N . THR A 1 100 ? 25.925 -13.573 -36.517 1.00 50.09 100 THR A N 1
ATOM 782 C CA . THR A 1 100 ? 26.375 -13.859 -37.887 1.00 50.09 100 THR A CA 1
ATOM 783 C C . THR A 1 100 ? 27.880 -13.999 -37.885 1.00 50.09 100 THR A C 1
ATOM 785 O O . THR A 1 100 ? 28.526 -13.093 -37.312 1.00 50.09 100 THR A O 1
#